Protein AF-A0AAN0K1S1-F1 (afdb_monomer_lite)

pLDDT: mean 71.99, std 19.46, range [29.38, 94.5]

Sequence (109 aa):
MPVLNTCSKLHVAIIIDLFYFILSLIEFHPKLLGLTGTNEEVHTAAKAYQVYYSPASVDDDNDYLVDHTIIMYLINPEGDFVDYYGQNKTADQVHAGISNQMIKYKHRK

Radius of gyration: 15.97 Å; chains: 1; bounding box: 30×33×49 Å

Foldseek 3Di:
DDDPDDDDDFDWWPPLPADDCQVPQVVVDVPDDDDDDDPVVSVVVCVVVVKDWDWDDQDPVRDIDIDIAQKIWGADPVGDTDDMDHPPDDPVRVVVVVVVVVVVVVVVD

Organism: Amphimedon queenslandica (NCBI:txid400682)

Secondary structure (DSSP, 8-state):
-------SS--B------SS-HHHHHHH-TT-------HHHHHHHHHHTT--EEEPPPPTTS---EEE--EEEEE-TTS-EEEEEETT--HHHHHHHHHHHHHHHHTT-

InterPro domains:
  IPR003782 Copper chaperone SCO1/SenC [PF02630] (27-81)
  IPR003782 Copper chaperone SCO1/SenC [PTHR12151] (27-106)
  IPR003782 Copper chaperone SCO1/SenC [cd02968] (27-86)
  IPR036249 Thioredoxin-like superfamily [SSF52833] (27-98)

Structure (mmCIF, N/CA/C/O backbone):
data_AF-A0AAN0K1S1-F1
#
_entry.id   AF-A0AAN0K1S1-F1
#
loop_
_atom_site.group_PDB
_atom_site.id
_atom_site.type_symbol
_atom_site.label_atom_id
_atom_site.label_alt_id
_atom_site.label_comp_id
_atom_site.label_asym_id
_atom_site.label_entity_id
_atom_site.label_seq_id
_atom_site.pdbx_PDB_ins_code
_atom_site.Cartn_x
_atom_site.Cartn_y
_atom_site.Cartn_z
_atom_site.occupancy
_atom_site.B_iso_or_equiv
_atom_site.auth_seq_id
_atom_site.auth_co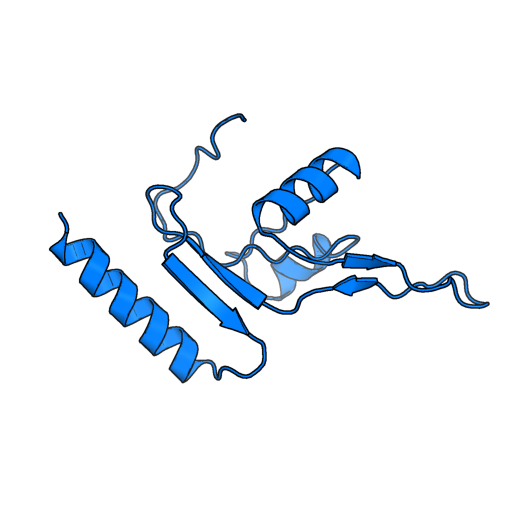mp_id
_atom_site.auth_asym_id
_atom_site.auth_atom_id
_atom_site.pdbx_PDB_model_num
ATOM 1 N N . MET A 1 1 ? 9.331 16.539 3.210 1.00 43.34 1 MET A N 1
ATOM 2 C CA . MET A 1 1 ? 7.960 16.355 3.726 1.00 43.34 1 MET A CA 1
ATOM 3 C C . MET A 1 1 ? 7.174 17.644 3.544 1.00 43.34 1 MET A C 1
ATOM 5 O O . MET A 1 1 ? 7.465 18.610 4.239 1.00 43.34 1 MET A O 1
ATOM 9 N N . PRO A 1 2 ? 6.188 17.659 2.641 1.00 32.00 2 PRO A N 1
ATOM 10 C CA . PRO A 1 2 ? 4.957 18.388 2.857 1.00 32.00 2 PRO A CA 1
ATOM 11 C C . PRO A 1 2 ? 3.792 17.403 2.990 1.00 32.00 2 PRO A C 1
ATOM 13 O O . PRO A 1 2 ? 3.738 16.342 2.376 1.00 32.00 2 PRO A O 1
ATOM 16 N N . VAL A 1 3 ? 2.911 17.787 3.893 1.00 38.06 3 VAL A N 1
ATOM 17 C CA . VAL A 1 3 ? 1.743 17.086 4.400 1.00 38.06 3 VAL A CA 1
ATOM 18 C C . VAL A 1 3 ? 0.778 16.763 3.256 1.00 38.06 3 VAL A C 1
ATOM 20 O O . VAL A 1 3 ? 0.359 17.670 2.536 1.00 38.06 3 VAL A O 1
ATOM 23 N N . LEU A 1 4 ? 0.390 15.489 3.123 1.00 35.06 4 LEU A N 1
ATOM 24 C CA . LEU A 1 4 ? -0.780 15.067 2.346 1.00 35.06 4 LEU A CA 1
ATOM 25 C C . LEU A 1 4 ? -2.032 15.604 3.042 1.00 35.06 4 LEU A C 1
ATOM 27 O O . LEU A 1 4 ? -2.693 14.922 3.818 1.00 35.06 4 LEU A O 1
ATOM 31 N N . ASN A 1 5 ? -2.314 16.880 2.808 1.00 35.09 5 ASN A N 1
ATOM 32 C CA . ASN A 1 5 ? -3.492 17.546 3.313 1.00 35.09 5 ASN A CA 1
ATOM 33 C C . ASN A 1 5 ? -4.528 17.557 2.194 1.00 35.09 5 ASN A C 1
ATOM 35 O O . ASN A 1 5 ? -4.504 18.440 1.340 1.00 35.09 5 ASN A O 1
ATOM 39 N N . THR A 1 6 ? -5.406 16.552 2.160 1.00 35.66 6 THR A N 1
ATOM 40 C CA . THR A 1 6 ? -6.785 16.702 1.670 1.00 35.66 6 THR A CA 1
ATOM 41 C C . THR A 1 6 ? -7.628 15.443 1.904 1.00 35.66 6 THR A C 1
ATOM 43 O O . THR A 1 6 ? -7.256 14.323 1.567 1.00 35.66 6 THR A O 1
ATOM 46 N N . CYS A 1 7 ? -8.846 15.709 2.375 1.00 29.38 7 CYS A N 1
ATOM 47 C CA . CYS A 1 7 ? -10.054 14.889 2.298 1.00 29.38 7 CYS A CA 1
ATOM 48 C C . CYS A 1 7 ? -10.318 13.822 3.379 1.00 29.38 7 CYS A C 1
ATOM 50 O O . CYS A 1 7 ? -9.665 12.800 3.521 1.00 29.38 7 CYS A O 1
ATOM 52 N N . SER A 1 8 ? -11.409 14.076 4.093 1.00 29.41 8 SER A N 1
ATOM 53 C CA . SER A 1 8 ? -12.001 13.403 5.244 1.00 29.41 8 SER A CA 1
ATOM 54 C C . SER A 1 8 ? -12.680 12.059 4.940 1.00 29.41 8 SER A C 1
ATOM 56 O O . SER A 1 8 ? -13.829 11.843 5.331 1.00 29.41 8 SER A O 1
ATOM 58 N N . LYS A 1 9 ? -12.006 11.129 4.252 1.00 30.66 9 LYS A N 1
ATOM 59 C CA . LYS A 1 9 ? -12.504 9.757 4.040 1.00 30.66 9 LYS A CA 1
ATOM 60 C C . LYS A 1 9 ? -11.328 8.785 3.994 1.00 30.66 9 LYS A C 1
ATOM 62 O O . LYS A 1 9 ? -10.466 8.950 3.148 1.00 30.66 9 LYS A O 1
ATOM 67 N N . LEU A 1 10 ? -11.345 7.808 4.907 1.00 29.86 10 LEU A N 1
ATOM 68 C CA . LEU A 1 10 ? -10.464 6.635 5.025 1.00 29.86 10 LEU A CA 1
ATOM 69 C C . LEU A 1 10 ? -9.583 6.405 3.772 1.00 29.86 10 LEU A C 1
ATOM 71 O O . LEU A 1 10 ? -10.061 5.861 2.776 1.00 29.86 10 LEU A O 1
ATOM 75 N N . HIS A 1 11 ? -8.328 6.860 3.804 1.00 34.72 11 HIS A N 1
ATOM 76 C CA . HIS A 1 11 ? -7.381 6.673 2.703 1.00 34.72 11 HIS A CA 1
ATOM 77 C C . HIS A 1 11 ? -6.956 5.203 2.653 1.00 34.72 11 HIS A C 1
ATOM 79 O O . HIS A 1 11 ? -6.201 4.732 3.500 1.00 34.72 11 HIS A O 1
ATOM 85 N N . VAL A 1 12 ? -7.480 4.461 1.679 1.00 33.16 12 VAL A N 1
ATOM 86 C CA . VAL A 1 12 ? -7.115 3.065 1.419 1.00 33.16 12 VAL A CA 1
ATOM 87 C C . VAL A 1 12 ? -6.273 2.996 0.147 1.00 33.16 12 VAL A C 1
ATOM 89 O O . VAL A 1 12 ? -6.655 3.567 -0.871 1.00 33.16 12 VAL A O 1
ATOM 92 N N . ALA A 1 13 ? -5.193 2.216 0.241 1.00 38.44 13 ALA A N 1
ATOM 93 C CA . ALA A 1 13 ? -4.332 1.702 -0.824 1.00 38.44 13 ALA A CA 1
ATOM 94 C C . ALA A 1 13 ? -3.346 2.698 -1.459 1.00 38.44 13 ALA A C 1
ATOM 96 O O . ALA A 1 13 ? -3.627 3.370 -2.445 1.00 38.44 13 ALA A O 1
ATOM 97 N N . ILE A 1 14 ? -2.121 2.683 -0.931 1.00 42.00 14 ILE A N 1
ATOM 98 C CA . ILE A 1 14 ? -0.922 3.018 -1.698 1.00 42.00 14 ILE A CA 1
ATOM 99 C C . ILE A 1 14 ? -0.613 1.786 -2.560 1.00 42.00 14 ILE A C 1
ATOM 101 O O . ILE A 1 14 ? -0.051 0.812 -2.066 1.00 42.00 14 ILE A O 1
ATOM 105 N N . ILE A 1 15 ? -1.051 1.800 -3.819 1.00 45.56 15 ILE A N 1
ATOM 106 C CA . ILE A 1 15 ? -0.528 0.901 -4.854 1.00 45.56 15 ILE A CA 1
ATOM 107 C C . ILE A 1 15 ? 0.651 1.654 -5.469 1.00 45.56 15 ILE A C 1
ATOM 109 O O . ILE A 1 15 ? 0.457 2.597 -6.234 1.00 45.56 15 ILE A O 1
ATOM 113 N N . ILE A 1 16 ? 1.871 1.305 -5.058 1.00 45.94 16 ILE A N 1
ATOM 114 C CA . ILE A 1 16 ? 3.096 1.768 -5.720 1.00 45.94 16 ILE A CA 1
ATOM 115 C C . ILE A 1 16 ? 3.290 0.847 -6.922 1.00 45.94 16 ILE A C 1
ATOM 117 O O . ILE A 1 16 ? 4.035 -0.123 -6.844 1.00 45.94 16 ILE A O 1
ATOM 121 N N . ASP A 1 17 ? 2.563 1.118 -8.003 1.00 44.97 17 ASP A N 1
ATOM 122 C CA . ASP A 1 17 ? 2.927 0.579 -9.309 1.00 44.97 17 ASP A CA 1
ATOM 123 C C . ASP A 1 17 ? 3.819 1.626 -9.976 1.00 44.97 17 ASP A C 1
ATOM 125 O O . ASP A 1 17 ? 3.379 2.727 -10.334 1.00 44.97 17 ASP A O 1
ATOM 129 N N . LEU A 1 18 ? 5.120 1.336 -10.008 1.00 46.41 18 LEU A N 1
ATOM 130 C CA . LEU A 1 18 ? 6.086 2.174 -10.698 1.00 46.41 18 LEU A CA 1
ATOM 131 C C . LEU A 1 18 ? 5.809 2.055 -12.193 1.00 46.41 18 LEU A C 1
ATOM 133 O O . LEU A 1 18 ? 6.063 1.013 -12.780 1.00 46.41 18 LEU A O 1
ATOM 137 N N . PHE A 1 19 ? 5.406 3.175 -12.786 1.00 42.81 19 PHE A N 1
ATOM 138 C CA . PHE A 1 19 ? 5.248 3.407 -14.221 1.00 42.81 19 PHE A CA 1
ATOM 139 C C . PHE A 1 19 ? 3.903 2.974 -14.852 1.00 42.81 19 PHE A C 1
ATOM 141 O O . PHE A 1 19 ? 3.468 1.834 -14.806 1.00 42.81 19 PHE A O 1
ATOM 148 N N . TYR A 1 20 ? 3.266 3.957 -15.503 1.00 40.56 20 TYR A N 1
ATOM 149 C CA . TYR A 1 20 ? 2.144 3.858 -16.455 1.00 40.56 20 TYR A CA 1
ATOM 150 C C . TYR A 1 20 ? 0.707 3.561 -15.983 1.00 40.56 20 TYR A C 1
ATOM 152 O O . TYR A 1 20 ? -0.195 3.569 -16.819 1.00 40.56 20 TYR A O 1
ATOM 160 N N . PHE A 1 21 ? 0.409 3.452 -14.686 1.00 46.94 21 PHE A N 1
ATOM 161 C CA . PHE A 1 21 ? -0.934 3.016 -14.257 1.00 46.94 21 PHE A CA 1
ATOM 162 C C . PHE A 1 21 ? -1.967 4.109 -13.901 1.00 46.94 21 PHE A C 1
ATOM 164 O O . PHE A 1 21 ? -3.033 3.803 -13.371 1.00 46.94 21 PHE A O 1
ATOM 171 N N . ILE A 1 22 ? -1.721 5.398 -14.182 1.00 47.81 22 ILE A N 1
ATOM 172 C CA . ILE A 1 22 ? -2.703 6.451 -13.829 1.00 47.81 22 ILE A CA 1
ATOM 173 C C . ILE A 1 22 ? -3.967 6.375 -14.697 1.00 47.81 22 ILE A C 1
ATOM 175 O O . ILE A 1 22 ? -5.065 6.587 -14.183 1.00 47.81 22 ILE A O 1
ATOM 179 N N . LEU A 1 23 ? -3.840 6.043 -15.988 1.00 45.59 23 LEU A N 1
ATOM 180 C CA . LEU A 1 23 ? -4.990 6.024 -16.901 1.00 45.59 23 LEU A CA 1
ATOM 181 C C . LEU A 1 23 ? -5.981 4.889 -16.582 1.00 45.59 23 LEU A C 1
ATOM 183 O O . LEU A 1 23 ? -7.177 5.048 -16.797 1.00 45.59 23 LEU A O 1
ATOM 187 N N . SER A 1 24 ? -5.499 3.777 -16.019 1.00 54.91 24 SER A N 1
ATOM 188 C CA . SER A 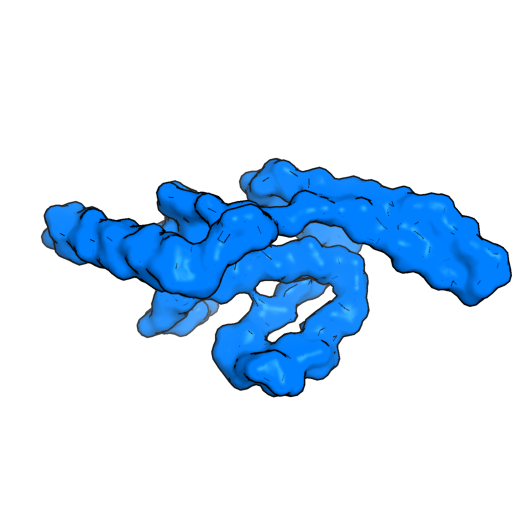1 24 ? -6.309 2.578 -15.776 1.00 54.91 24 SER A CA 1
ATOM 189 C C . SER A 1 24 ? -7.156 2.665 -14.495 1.00 54.91 24 SER A C 1
ATOM 191 O O . SER A 1 24 ? -8.246 2.108 -14.418 1.00 54.91 24 SER A O 1
ATOM 193 N N . LEU A 1 25 ? -6.730 3.434 -13.486 1.00 59.41 25 LEU A N 1
ATOM 194 C CA . LEU A 1 25 ? -7.387 3.463 -12.167 1.00 59.41 25 LEU A CA 1
ATOM 195 C C . LEU A 1 25 ? -8.822 4.019 -12.181 1.00 59.41 25 LEU A C 1
ATOM 197 O O . LEU A 1 25 ? -9.655 3.575 -11.386 1.00 59.41 25 LEU A O 1
ATOM 201 N N . ILE A 1 26 ? -9.129 4.948 -13.094 1.00 64.94 26 ILE A N 1
ATOM 202 C CA . ILE A 1 26 ? -10.488 5.494 -13.264 1.00 64.94 26 ILE A CA 1
ATOM 203 C C . ILE A 1 26 ? -11.441 4.421 -13.811 1.00 64.94 26 ILE A C 1
ATOM 205 O O . ILE A 1 26 ? -12.616 4.414 -13.442 1.00 64.94 26 ILE A O 1
ATOM 209 N N . GLU A 1 27 ? -10.939 3.499 -14.638 1.00 74.25 27 GLU A N 1
ATOM 210 C CA . GLU A 1 27 ? -11.724 2.386 -15.187 1.00 74.25 27 GLU A CA 1
ATOM 211 C C . GLU A 1 27 ? -12.093 1.360 -14.107 1.00 74.25 27 GLU A C 1
ATOM 213 O O . GLU A 1 27 ? -13.159 0.752 -14.176 1.00 74.25 27 GLU A O 1
ATOM 218 N N . PHE A 1 28 ? -11.260 1.209 -13.071 1.00 79.00 28 PHE A N 1
ATOM 219 C CA . PHE A 1 28 ? -11.551 0.325 -11.941 1.00 79.00 28 PHE A CA 1
ATOM 220 C C . PHE A 1 28 ? -12.584 0.922 -10.982 1.00 79.00 28 PHE A C 1
ATOM 222 O O . PHE A 1 28 ? -13.619 0.308 -10.717 1.00 79.00 28 PHE A O 1
ATOM 229 N N . HIS A 1 29 ? -12.303 2.097 -10.404 1.00 77.31 29 HIS A N 1
ATOM 230 C CA . HIS A 1 29 ? -13.232 2.746 -9.479 1.00 77.31 29 HIS A CA 1
ATOM 231 C C . HIS A 1 29 ? -12.900 4.237 -9.282 1.00 77.31 29 HIS A C 1
ATOM 233 O O . HIS A 1 29 ? -11.767 4.571 -8.937 1.00 77.31 29 HIS A O 1
ATOM 239 N N . PRO A 1 30 ? -13.888 5.155 -9.314 1.00 82.50 30 PRO A N 1
ATOM 240 C CA . PRO A 1 30 ? -13.655 6.609 -9.264 1.00 82.50 30 PRO A CA 1
ATOM 241 C C . PRO A 1 30 ? -13.080 7.143 -7.939 1.00 82.50 30 PRO A C 1
ATOM 243 O O . PRO A 1 30 ? -12.796 8.330 -7.820 1.00 82.50 30 PRO A O 1
ATOM 246 N N . LYS A 1 31 ? -12.956 6.295 -6.912 1.00 81.69 31 LYS A N 1
ATOM 247 C CA . LYS A 1 31 ? -12.327 6.651 -5.624 1.00 81.69 31 LYS A CA 1
ATOM 248 C C . LYS A 1 31 ? -10.854 6.245 -5.539 1.00 81.69 31 LYS A C 1
ATOM 250 O O . LYS A 1 31 ? -10.229 6.549 -4.528 1.00 81.69 31 LYS A O 1
ATOM 255 N N . LEU A 1 32 ? -10.330 5.528 -6.532 1.00 79.44 32 LEU A N 1
ATOM 256 C CA . LEU A 1 32 ? -8.918 5.173 -6.571 1.00 79.44 32 LEU A CA 1
ATOM 257 C C . LEU A 1 32 ? -8.101 6.382 -7.014 1.00 79.44 32 LEU A C 1
ATOM 259 O O . LEU A 1 32 ? -8.466 7.086 -7.954 1.00 79.44 32 LEU A O 1
ATOM 263 N N . LEU A 1 33 ? -6.997 6.615 -6.312 1.00 80.50 33 LEU A N 1
ATOM 264 C CA . LEU A 1 33 ? -6.060 7.690 -6.599 1.00 80.50 33 LEU A CA 1
ATOM 265 C C . LEU A 1 33 ? -4.707 7.065 -6.925 1.00 80.50 33 LEU A C 1
ATOM 267 O O . LEU A 1 33 ? -4.104 6.414 -6.076 1.00 80.50 33 LEU A O 1
ATOM 271 N N . GLY A 1 34 ? -4.249 7.264 -8.158 1.00 77.38 34 GLY A N 1
ATOM 272 C CA . GLY A 1 34 ? -2.898 6.904 -8.576 1.00 77.38 34 GLY A CA 1
ATOM 273 C C . GLY A 1 34 ? -1.927 8.027 -8.252 1.00 77.38 34 GLY A C 1
ATOM 274 O O . GLY A 1 34 ? -2.217 9.191 -8.529 1.00 77.38 34 GLY A O 1
ATOM 275 N N . LEU A 1 35 ? -0.776 7.682 -7.682 1.00 79.50 35 LEU A N 1
ATOM 276 C CA . LEU A 1 35 ? 0.310 8.620 -7.418 1.00 79.50 35 LEU A CA 1
ATOM 277 C C . LEU A 1 35 ? 1.506 8.257 -8.300 1.00 79.50 35 LEU A C 1
ATOM 279 O O . LEU A 1 35 ? 1.843 7.087 -8.442 1.00 79.50 35 LEU A O 1
ATOM 283 N N . THR A 1 36 ? 2.145 9.266 -8.884 1.00 77.12 36 THR A N 1
ATOM 284 C CA . THR A 1 36 ? 3.390 9.127 -9.649 1.00 77.12 36 THR A CA 1
ATOM 285 C C . THR A 1 36 ? 4.307 10.309 -9.350 1.00 77.12 36 THR A C 1
ATOM 287 O O . THR A 1 36 ? 3.873 11.292 -8.745 1.00 77.12 36 THR A O 1
ATOM 290 N N . GLY A 1 37 ? 5.559 10.226 -9.783 1.00 76.94 37 GLY A N 1
ATOM 291 C CA . GLY A 1 37 ? 6.544 11.287 -9.622 1.00 76.94 37 GLY A CA 1
ATOM 292 C C . GLY A 1 37 ? 7.841 10.980 -10.358 1.00 76.94 37 GLY A C 1
ATOM 293 O O . GLY A 1 37 ? 7.920 10.068 -11.182 1.00 76.94 37 GLY A O 1
ATOM 294 N N . THR A 1 38 ? 8.873 11.753 -10.046 1.00 82.62 38 THR A N 1
ATOM 295 C CA . THR A 1 38 ? 10.245 11.501 -10.500 1.00 82.62 38 THR A CA 1
ATOM 296 C C . THR A 1 38 ? 10.811 10.220 -9.875 1.00 82.62 38 THR A C 1
ATOM 298 O O . THR A 1 38 ? 10.361 9.778 -8.817 1.00 82.62 38 THR A O 1
ATOM 301 N N . ASN A 1 39 ? 11.847 9.635 -10.489 1.00 77.62 39 ASN A N 1
ATOM 302 C CA . ASN A 1 39 ? 12.521 8.448 -9.943 1.00 77.62 39 ASN A CA 1
ATOM 303 C C . ASN A 1 39 ? 12.985 8.643 -8.487 1.00 77.62 39 ASN A C 1
ATOM 305 O O . ASN A 1 39 ? 12.906 7.712 -7.691 1.00 77.62 39 ASN A O 1
ATOM 309 N N . GLU A 1 40 ? 13.428 9.847 -8.119 1.00 82.06 40 GLU A N 1
ATOM 310 C CA . GLU A 1 40 ? 13.866 10.159 -6.755 1.00 82.06 40 GLU A CA 1
ATOM 311 C C . GLU A 1 40 ? 12.701 10.204 -5.755 1.00 82.06 40 GLU A C 1
ATOM 313 O O . GLU A 1 40 ? 12.807 9.660 -4.652 1.00 82.06 40 GLU A O 1
ATOM 318 N N . GLU A 1 41 ? 11.573 10.811 -6.134 1.00 79.44 41 GLU A N 1
ATOM 319 C CA . GLU A 1 41 ? 10.361 10.854 -5.304 1.00 79.44 41 GLU A CA 1
ATOM 320 C C . GLU A 1 41 ? 9.802 9.449 -5.079 1.00 79.44 41 GLU A C 1
ATOM 322 O O . GLU A 1 41 ? 9.478 9.068 -3.952 1.00 79.44 41 GLU A O 1
ATOM 327 N N . VAL A 1 42 ? 9.765 8.654 -6.145 1.00 78.88 42 VAL A N 1
ATOM 328 C CA . VAL A 1 42 ? 9.311 7.267 -6.118 1.00 78.88 42 VAL A CA 1
ATOM 329 C C . VAL A 1 42 ? 10.246 6.397 -5.277 1.00 78.88 42 VAL A C 1
ATOM 331 O O . VAL A 1 42 ? 9.774 5.651 -4.420 1.00 78.88 42 VAL A O 1
ATOM 334 N N . HIS A 1 43 ? 11.566 6.531 -5.438 1.00 78.06 43 HIS A N 1
ATOM 335 C CA . HIS A 1 43 ? 12.546 5.817 -4.617 1.00 78.06 43 HIS A CA 1
ATOM 336 C C . HIS A 1 43 ? 12.419 6.184 -3.131 1.00 78.06 43 HIS A C 1
ATOM 338 O O . HIS A 1 43 ? 12.476 5.318 -2.255 1.00 78.06 43 HIS A O 1
ATOM 344 N N . THR A 1 44 ? 12.192 7.466 -2.835 1.00 82.38 44 THR A N 1
ATOM 345 C CA . THR A 1 44 ? 11.972 7.956 -1.469 1.00 82.38 44 THR A CA 1
ATOM 346 C C . THR A 1 44 ? 10.712 7.342 -0.856 1.00 82.38 44 THR A C 1
ATOM 348 O O . THR A 1 44 ? 10.749 6.882 0.288 1.00 82.38 44 THR A O 1
ATOM 351 N N . ALA A 1 45 ? 9.613 7.288 -1.614 1.00 82.06 45 ALA A N 1
ATOM 352 C CA . ALA A 1 45 ? 8.368 6.663 -1.180 1.00 82.06 45 ALA A CA 1
ATOM 353 C C . ALA A 1 45 ? 8.528 5.146 -0.978 1.00 82.06 45 ALA A C 1
ATOM 355 O O . ALA A 1 45 ? 8.164 4.631 0.079 1.00 82.06 45 ALA A O 1
ATOM 356 N N . ALA A 1 46 ? 9.141 4.442 -1.933 1.00 79.38 46 ALA A N 1
ATOM 357 C CA . ALA A 1 46 ? 9.400 3.007 -1.837 1.00 79.38 46 ALA A CA 1
ATOM 358 C C . ALA A 1 46 ? 10.231 2.671 -0.590 1.00 79.38 46 ALA A C 1
ATOM 360 O O . ALA A 1 46 ? 9.882 1.770 0.172 1.00 79.38 46 ALA A O 1
ATOM 361 N N . LYS A 1 47 ? 11.270 3.464 -0.303 1.00 82.81 47 LYS A N 1
ATOM 362 C CA . LYS A 1 47 ? 12.089 3.306 0.902 1.00 82.81 47 LYS A CA 1
ATOM 363 C C . LYS A 1 47 ? 11.303 3.556 2.192 1.00 82.81 47 LYS A C 1
ATOM 365 O O . LYS A 1 47 ? 11.492 2.820 3.157 1.00 82.81 47 LYS A O 1
ATOM 370 N N . ALA A 1 48 ? 10.426 4.563 2.220 1.00 83.81 48 ALA A N 1
ATOM 371 C CA . ALA A 1 48 ? 9.609 4.880 3.394 1.00 83.81 48 ALA A CA 1
ATOM 372 C C . ALA A 1 48 ? 8.640 3.743 3.763 1.00 83.81 48 ALA A C 1
ATOM 374 O O . ALA A 1 48 ? 8.439 3.472 4.944 1.00 83.81 48 ALA A O 1
ATOM 375 N N . TYR A 1 49 ? 8.098 3.049 2.759 1.00 80.56 49 TY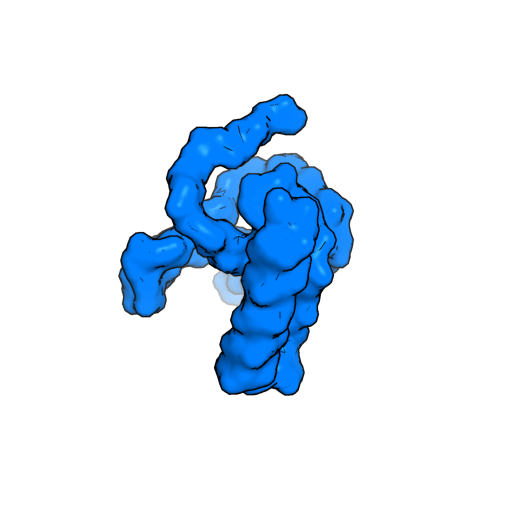R A N 1
ATOM 376 C CA . TYR A 1 49 ? 7.192 1.910 2.943 1.00 80.56 49 TYR A CA 1
ATOM 377 C C . TYR A 1 49 ? 7.891 0.543 2.895 1.00 80.56 49 TYR A C 1
ATOM 379 O O . TYR A 1 49 ? 7.226 -0.486 2.986 1.00 80.56 49 TYR A O 1
ATOM 387 N N . GLN A 1 50 ? 9.226 0.523 2.788 1.00 81.25 50 GLN A N 1
ATOM 388 C CA . GLN A 1 50 ? 10.035 -0.695 2.650 1.00 81.25 50 GLN A CA 1
ATOM 389 C C . GLN A 1 50 ? 9.591 -1.590 1.478 1.00 81.25 50 GLN A C 1
ATOM 391 O O . GLN A 1 50 ? 9.673 -2.814 1.546 1.00 81.25 50 GLN A O 1
ATOM 396 N N . VAL A 1 51 ? 9.122 -0.969 0.395 1.00 77.75 51 VAL A N 1
ATOM 397 C CA . VAL A 1 51 ? 8.717 -1.655 -0.831 1.00 77.75 51 VAL A CA 1
ATOM 398 C C . VAL A 1 51 ? 9.957 -1.953 -1.663 1.00 77.75 51 VAL A C 1
ATOM 400 O O . VAL A 1 51 ? 10.735 -1.056 -1.992 1.00 77.75 51 VAL A O 1
ATOM 403 N N . TYR A 1 52 ? 10.128 -3.224 -2.016 1.00 73.88 52 TYR A N 1
ATOM 404 C CA . TYR A 1 52 ? 11.122 -3.646 -2.993 1.00 73.88 52 TYR A CA 1
ATOM 405 C C . TYR A 1 52 ? 10.566 -3.472 -4.406 1.00 73.88 52 TYR A C 1
ATOM 407 O O . TYR A 1 52 ? 9.425 -3.869 -4.664 1.00 73.88 52 TYR A O 1
ATOM 415 N N . TYR A 1 53 ? 11.388 -2.918 -5.296 1.00 74.00 53 TYR A N 1
ATOM 416 C CA . TYR A 1 53 ? 11.159 -2.916 -6.734 1.00 74.00 53 TYR A CA 1
ATOM 417 C C . TYR A 1 53 ? 12.484 -3.136 -7.477 1.00 74.00 53 TYR A C 1
ATOM 419 O O . TYR A 1 53 ? 13.517 -2.596 -7.071 1.00 74.00 53 TYR A O 1
ATOM 427 N N . SER A 1 54 ? 12.461 -3.914 -8.555 1.00 73.44 54 SER A N 1
ATOM 428 C CA . SER A 1 54 ? 13.603 -4.110 -9.447 1.00 73.44 54 SER A CA 1
ATOM 429 C C . SER A 1 54 ? 13.129 -4.158 -10.895 1.00 73.44 54 SER A C 1
ATOM 431 O O . SER A 1 54 ? 12.300 -5.008 -11.223 1.00 73.44 54 SER A O 1
ATOM 433 N N . PRO A 1 55 ? 13.635 -3.281 -11.780 1.00 68.00 55 PRO A N 1
ATOM 434 C CA . PRO A 1 55 ? 13.395 -3.444 -13.204 1.00 68.00 55 PRO A CA 1
ATOM 435 C C . PRO A 1 55 ? 14.056 -4.746 -13.670 1.00 68.00 55 PRO A C 1
ATOM 437 O O . PRO A 1 55 ? 15.219 -5.012 -13.347 1.00 68.00 55 PRO A O 1
ATOM 440 N N . ALA A 1 56 ? 13.306 -5.569 -14.395 1.00 63.38 56 ALA A N 1
ATOM 441 C CA . ALA A 1 56 ? 13.840 -6.721 -15.099 1.00 63.38 56 ALA A CA 1
ATOM 442 C C . ALA A 1 56 ? 14.691 -6.259 -16.292 1.00 63.38 56 ALA A C 1
ATOM 444 O O . ALA A 1 56 ? 14.639 -5.103 -16.720 1.00 63.38 56 ALA A O 1
ATOM 445 N N . SER A 1 57 ? 15.499 -7.174 -16.827 1.00 62.69 57 SER A N 1
ATOM 446 C CA . SER A 1 57 ? 16.189 -6.955 -18.098 1.00 62.69 57 SER A CA 1
ATOM 447 C C . SER A 1 57 ? 15.175 -6.656 -19.200 1.00 62.69 57 SER A C 1
ATOM 449 O O . SER A 1 57 ? 14.165 -7.351 -19.298 1.00 62.69 57 SER A O 1
ATOM 451 N N . VAL A 1 58 ? 15.476 -5.644 -20.011 1.00 65.25 58 VAL A N 1
ATOM 452 C CA . VAL A 1 58 ? 14.689 -5.275 -21.191 1.00 65.25 58 VAL A CA 1
ATOM 453 C C . VAL A 1 58 ? 14.678 -6.457 -22.157 1.00 65.25 58 VAL A C 1
ATOM 455 O O . VAL A 1 58 ? 15.737 -7.038 -22.414 1.00 65.25 58 VAL A O 1
ATOM 458 N N . ASP A 1 59 ? 13.498 -6.838 -22.630 1.00 64.19 59 ASP A N 1
ATOM 459 C CA . ASP A 1 59 ? 13.362 -7.858 -23.662 1.00 64.19 59 ASP A CA 1
ATOM 460 C C . ASP A 1 59 ? 13.699 -7.303 -25.059 1.00 64.19 59 ASP A C 1
ATOM 462 O O . ASP A 1 59 ? 13.963 -6.110 -25.242 1.00 64.19 59 ASP A O 1
ATOM 466 N N . ASP A 1 60 ? 13.735 -8.189 -26.057 1.00 66.75 60 ASP A N 1
ATOM 467 C CA . ASP A 1 60 ? 14.063 -7.828 -27.442 1.00 66.75 60 ASP A CA 1
ATOM 468 C C . ASP A 1 60 ? 13.039 -6.849 -28.064 1.00 66.75 60 ASP A C 1
ATOM 470 O O . ASP A 1 60 ? 13.355 -6.179 -29.052 1.00 66.75 60 ASP A O 1
ATOM 474 N N . ASP A 1 61 ? 11.850 -6.712 -27.464 1.00 72.19 61 ASP A N 1
ATOM 475 C CA . ASP A 1 61 ? 10.760 -5.843 -27.917 1.00 72.19 61 ASP A CA 1
ATOM 476 C C . ASP A 1 61 ? 10.772 -4.454 -27.233 1.00 72.19 61 ASP A C 1
ATOM 478 O O . ASP A 1 61 ? 9.936 -3.601 -27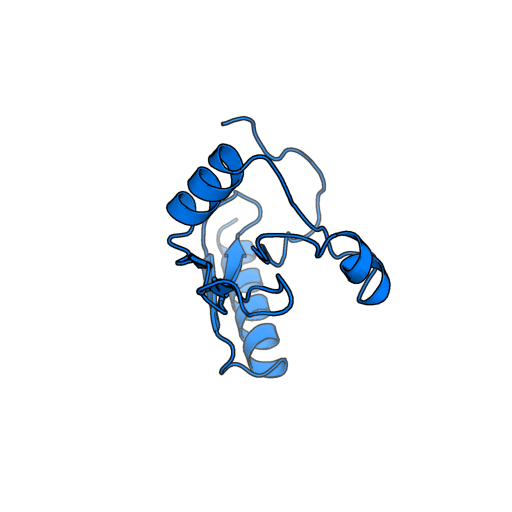.538 1.00 72.19 61 ASP A O 1
ATOM 482 N N . ASN A 1 62 ? 11.785 -4.160 -26.405 1.00 66.12 62 ASN A N 1
ATOM 483 C CA . ASN A 1 62 ? 11.888 -2.976 -25.534 1.00 66.12 62 ASN A CA 1
ATOM 484 C C . ASN A 1 62 ? 10.828 -2.896 -24.424 1.00 66.12 62 ASN A C 1
ATOM 486 O O . ASN A 1 62 ? 10.674 -1.836 -23.805 1.00 66.12 62 ASN A O 1
ATOM 490 N N . ASP A 1 63 ? 10.145 -3.997 -24.132 1.00 65.12 63 ASP A N 1
ATOM 491 C CA . ASP A 1 63 ? 9.295 -4.118 -22.962 1.00 65.12 63 ASP A CA 1
ATOM 492 C C . ASP A 1 63 ? 10.140 -4.543 -21.749 1.00 65.12 63 ASP A C 1
ATOM 494 O O . ASP A 1 63 ? 11.203 -5.169 -21.837 1.00 65.12 63 ASP A O 1
ATOM 498 N N . TYR A 1 64 ? 9.705 -4.120 -20.564 1.00 65.50 64 TYR A N 1
ATOM 499 C CA . TYR A 1 64 ? 10.325 -4.536 -19.313 1.00 65.50 64 TYR A CA 1
ATOM 500 C C . TYR A 1 64 ? 9.263 -4.745 -18.243 1.00 65.50 64 TYR A C 1
ATOM 502 O O . TYR A 1 64 ? 8.326 -3.962 -18.086 1.00 65.50 64 TYR A O 1
ATOM 510 N N . LEU A 1 65 ? 9.439 -5.813 -17.473 1.00 69.06 65 LEU A N 1
ATOM 511 C CA . LEU A 1 65 ? 8.663 -6.056 -16.266 1.00 69.06 65 LEU A CA 1
ATOM 512 C C . LEU A 1 65 ? 9.386 -5.444 -15.071 1.00 69.06 65 LEU A C 1
ATOM 514 O O . LEU A 1 65 ? 10.612 -5.362 -15.043 1.00 69.06 65 LEU A O 1
ATOM 518 N N . VAL A 1 66 ? 8.632 -5.012 -14.069 1.00 69.62 66 VAL A N 1
ATOM 519 C CA . VAL A 1 66 ? 9.196 -4.563 -12.796 1.00 69.62 66 VAL A CA 1
ATOM 520 C C . VAL A 1 66 ? 8.716 -5.515 -11.720 1.00 69.62 66 VAL A C 1
ATOM 522 O O . VAL A 1 66 ? 7.533 -5.533 -11.371 1.00 69.62 66 VAL A O 1
ATOM 525 N N . ASP A 1 67 ? 9.651 -6.287 -11.175 1.00 73.00 67 ASP A N 1
ATOM 526 C CA . ASP A 1 67 ? 9.387 -7.069 -9.978 1.00 73.00 67 ASP A CA 1
ATOM 527 C C . ASP A 1 67 ? 9.129 -6.097 -8.834 1.00 73.00 67 ASP A C 1
ATOM 529 O O . ASP A 1 67 ? 9.958 -5.234 -8.548 1.00 73.00 67 ASP A O 1
ATOM 533 N N . HIS A 1 68 ? 7.980 -6.222 -8.177 1.00 72.00 68 HIS A N 1
ATOM 534 C CA . HIS A 1 68 ? 7.601 -5.365 -7.063 1.00 72.00 68 HIS A CA 1
ATOM 535 C C . HIS A 1 68 ? 6.894 -6.154 -5.963 1.00 72.00 68 HIS A C 1
ATOM 537 O O . HIS A 1 68 ? 6.393 -7.264 -6.151 1.00 72.00 68 HIS A O 1
ATOM 543 N N . THR A 1 69 ? 6.874 -5.575 -4.766 1.00 72.06 69 THR A N 1
ATOM 544 C CA . THR A 1 69 ? 6.211 -6.188 -3.612 1.00 72.06 69 THR A CA 1
ATOM 545 C C . THR A 1 69 ? 4.692 -6.046 -3.726 1.00 72.06 69 THR A C 1
ATOM 547 O O . THR A 1 69 ? 4.172 -4.934 -3.708 1.00 72.06 69 THR A O 1
ATOM 550 N N . ILE A 1 70 ? 3.965 -7.167 -3.770 1.00 80.50 70 ILE A N 1
ATOM 551 C CA . ILE A 1 70 ? 2.495 -7.186 -3.884 1.00 80.50 70 ILE A CA 1
ATOM 552 C C . ILE A 1 70 ? 1.856 -7.161 -2.485 1.00 80.50 70 ILE A C 1
ATOM 554 O O . ILE A 1 70 ? 1.399 -8.182 -1.954 1.00 80.50 70 ILE A O 1
ATOM 558 N N . ILE A 1 71 ? 1.871 -5.984 -1.854 1.00 83.94 71 ILE A N 1
ATOM 559 C CA . ILE A 1 71 ? 1.293 -5.736 -0.524 1.00 83.94 71 ILE A CA 1
ATOM 560 C C . ILE A 1 71 ? 0.489 -4.433 -0.534 1.00 83.94 71 ILE A C 1
ATOM 562 O O . ILE A 1 71 ? 0.940 -3.405 -1.028 1.00 83.94 71 ILE A O 1
ATOM 566 N N . MET A 1 72 ? -0.692 -4.464 0.080 1.00 86.62 72 MET A N 1
ATOM 567 C CA . MET A 1 72 ? -1.508 -3.290 0.376 1.00 86.62 72 MET A CA 1
ATOM 568 C C . MET A 1 72 ? -1.285 -2.835 1.819 1.00 86.62 72 MET A C 1
ATOM 570 O O . MET A 1 72 ? -1.426 -3.630 2.745 1.00 86.62 72 MET A O 1
ATOM 574 N N . TYR A 1 73 ? -1.013 -1.549 2.028 1.00 87.25 73 TYR A N 1
ATOM 575 C CA . TYR A 1 73 ? -0.839 -0.958 3.360 1.00 87.25 73 TYR A CA 1
ATOM 576 C C . TYR A 1 73 ? -2.119 -0.253 3.828 1.00 87.25 73 TYR A C 1
ATOM 578 O O . TYR A 1 73 ? -2.784 0.435 3.047 1.00 87.25 73 TYR A O 1
ATOM 586 N N . LEU A 1 74 ? -2.448 -0.399 5.113 1.00 88.94 74 LEU A N 1
ATOM 587 C CA . LEU A 1 74 ? -3.532 0.311 5.787 1.00 88.94 74 LEU A CA 1
ATOM 588 C C . LEU A 1 74 ? -2.955 1.381 6.715 1.00 88.94 74 LEU A C 1
ATOM 590 O O . LEU A 1 74 ? -2.259 1.071 7.686 1.00 88.94 74 LEU A O 1
ATOM 594 N N . ILE A 1 75 ? -3.299 2.633 6.427 1.00 89.44 75 ILE A N 1
ATOM 595 C CA . ILE A 1 75 ? -2.873 3.815 7.178 1.00 89.44 75 ILE A CA 1
ATOM 596 C C . ILE A 1 75 ? -4.090 4.407 7.897 1.00 89.44 75 ILE A C 1
ATOM 598 O O . ILE A 1 75 ? -5.194 4.433 7.347 1.00 89.44 75 ILE A O 1
ATOM 602 N N . ASN A 1 76 ? -3.921 4.843 9.147 1.00 88.50 76 ASN A N 1
ATOM 603 C CA . ASN A 1 76 ? -4.995 5.500 9.893 1.00 88.50 76 ASN A CA 1
ATOM 604 C C . ASN A 1 76 ? -5.194 6.961 9.416 1.00 88.50 76 ASN A C 1
ATOM 606 O O . ASN A 1 76 ? -4.362 7.509 8.693 1.00 88.50 76 ASN A O 1
ATOM 610 N N . PRO A 1 77 ? -6.270 7.641 9.853 1.00 88.19 77 PRO A N 1
ATOM 611 C CA . PRO A 1 77 ? -6.485 9.055 9.530 1.00 88.19 77 PRO A CA 1
ATOM 612 C C . PRO A 1 77 ? -5.432 10.031 10.087 1.00 88.19 77 PRO A C 1
ATOM 614 O O . PRO A 1 77 ? -5.440 11.197 9.706 1.00 88.19 77 PRO A O 1
ATOM 617 N N . GLU A 1 78 ? -4.574 9.588 11.007 1.00 86.62 78 GLU A N 1
ATOM 618 C CA . GLU A 1 78 ? -3.477 10.370 11.597 1.00 86.62 78 GLU A CA 1
ATOM 619 C C . GLU A 1 78 ? -2.159 10.202 10.817 1.00 86.62 78 GLU A C 1
ATOM 621 O O . GLU A 1 78 ? -1.211 10.947 11.051 1.00 86.62 78 GLU A O 1
ATOM 626 N N . GLY A 1 79 ? -2.124 9.299 9.829 1.00 84.44 79 GLY A N 1
ATOM 627 C CA . GLY A 1 79 ? -0.953 9.010 9.004 1.00 84.44 79 GLY A CA 1
ATOM 628 C C . GLY A 1 79 ? -0.086 7.856 9.512 1.00 84.44 79 GLY A C 1
ATOM 629 O O . GLY A 1 79 ? 0.942 7.570 8.902 1.00 84.44 79 GLY A O 1
ATOM 630 N N . ASP A 1 80 ? -0.488 7.166 10.580 1.00 86.44 80 ASP A N 1
ATOM 631 C CA . ASP A 1 80 ? 0.265 6.034 11.114 1.00 86.44 80 ASP A CA 1
ATOM 632 C C . ASP A 1 80 ? -0.072 4.734 10.394 1.00 86.44 80 ASP A C 1
ATOM 634 O O . ASP A 1 80 ? -1.226 4.436 10.063 1.00 86.44 80 ASP A O 1
ATOM 638 N N . PHE A 1 81 ? 0.951 3.903 10.242 1.00 88.25 81 PHE A N 1
ATOM 639 C CA . PHE A 1 81 ? 0.798 2.532 9.795 1.00 88.25 81 PHE A CA 1
ATOM 640 C C . PHE A 1 81 ? 0.012 1.694 10.814 1.00 88.25 81 PHE A C 1
ATOM 642 O O . PHE A 1 81 ? 0.334 1.670 12.003 1.00 88.25 81 PHE A O 1
ATOM 649 N N . VAL A 1 82 ? -1.007 0.977 10.332 1.00 91.06 82 VAL A N 1
ATOM 650 C CA . VAL A 1 82 ? -1.878 0.138 11.167 1.00 91.06 82 VAL A CA 1
ATOM 651 C C . VAL A 1 82 ? -1.741 -1.339 10.839 1.00 91.06 82 VAL A C 1
ATOM 653 O O . VAL A 1 82 ? -1.707 -2.164 11.752 1.00 91.06 82 VAL A O 1
ATOM 656 N N . ASP A 1 83 ? -1.752 -1.678 9.550 1.00 90.38 83 ASP A N 1
ATOM 657 C CA . ASP A 1 83 ? -1.814 -3.063 9.087 1.00 90.38 83 ASP A CA 1
ATOM 658 C C . ASP A 1 83 ? -1.373 -3.188 7.621 1.00 90.38 83 ASP A C 1
ATOM 660 O O . ASP A 1 83 ? -1.240 -2.185 6.914 1.00 90.38 83 ASP A O 1
ATOM 664 N N . TYR A 1 84 ? -1.187 -4.420 7.147 1.00 89.62 84 TYR A N 1
ATOM 665 C CA . TYR A 1 84 ? -0.889 -4.716 5.745 1.00 89.62 84 TYR A CA 1
ATOM 666 C C . TYR A 1 84 ? -1.551 -6.016 5.270 1.00 89.62 84 TYR A C 1
ATOM 668 O O . TYR A 1 84 ? -1.770 -6.953 6.039 1.00 89.62 84 TYR A O 1
ATOM 676 N N . TYR A 1 85 ? -1.850 -6.091 3.975 1.00 87.75 85 TYR A N 1
ATOM 677 C CA . TYR A 1 85 ? -2.528 -7.218 3.342 1.00 87.75 85 TYR A CA 1
ATOM 678 C C . TYR A 1 85 ? -1.775 -7.642 2.082 1.00 87.75 85 TYR A C 1
ATOM 680 O O . TYR A 1 85 ? -1.668 -6.878 1.128 1.00 87.75 85 TYR A O 1
ATOM 688 N N . GLY A 1 86 ? -1.235 -8.860 2.083 1.00 85.62 86 GLY A N 1
ATOM 689 C CA . GLY A 1 86 ? -0.611 -9.449 0.897 1.00 85.62 86 GLY A CA 1
ATOM 690 C C . GLY A 1 86 ? -1.632 -10.071 -0.056 1.00 85.62 86 GLY A C 1
ATOM 691 O O . GLY A 1 86 ? -2.800 -10.261 0.292 1.00 85.62 86 GLY A O 1
ATOM 692 N N . GLN A 1 87 ? -1.160 -10.476 -1.236 1.00 84.00 87 GLN A N 1
ATOM 693 C CA . GLN A 1 87 ? -1.965 -11.136 -2.277 1.00 84.00 87 GLN A CA 1
ATOM 694 C C . GLN A 1 87 ? -2.691 -12.413 -1.804 1.00 84.00 87 GLN A C 1
ATOM 696 O O . GLN A 1 87 ? -3.693 -12.821 -2.382 1.00 84.00 87 GLN A O 1
ATOM 701 N N . ASN A 1 88 ? -2.212 -13.054 -0.737 1.00 89.25 88 ASN A N 1
ATOM 702 C CA . ASN A 1 88 ? -2.812 -14.268 -0.181 1.00 89.25 88 ASN A CA 1
ATOM 703 C C . ASN A 1 88 ? -4.110 -14.031 0.618 1.00 89.25 88 ASN A C 1
ATOM 705 O O . ASN A 1 88 ? -4.681 -14.995 1.132 1.00 89.25 88 ASN A O 1
ATOM 709 N N . LYS A 1 89 ? -4.559 -12.780 0.776 1.00 88.38 89 LYS A N 1
ATOM 710 C CA . LYS A 1 89 ? -5.782 -12.438 1.511 1.00 88.38 89 LYS A CA 1
ATOM 711 C C . LYS A 1 89 ? -6.985 -12.336 0.581 1.00 88.38 89 LYS A C 1
ATOM 713 O O . LYS A 1 89 ? -6.919 -11.710 -0.470 1.00 88.38 89 LYS A O 1
ATOM 718 N N . THR A 1 90 ? -8.114 -12.904 1.001 1.00 92.69 90 THR A N 1
ATOM 719 C CA . THR A 1 90 ? -9.389 -12.722 0.289 1.00 92.69 90 THR A CA 1
ATOM 720 C C . THR A 1 90 ? -10.030 -11.380 0.635 1.00 92.69 90 THR A C 1
ATOM 722 O O . THR A 1 90 ? -9.739 -10.788 1.677 1.00 92.69 90 THR A O 1
ATOM 725 N N . ALA A 1 91 ? -10.957 -10.916 -0.208 1.00 89.75 91 ALA A N 1
ATOM 726 C CA . ALA A 1 91 ? -11.691 -9.672 0.025 1.00 89.75 91 ALA A CA 1
ATOM 727 C C . ALA A 1 91 ? -12.388 -9.645 1.401 1.00 89.75 91 ALA A C 1
ATOM 729 O O . ALA A 1 91 ? -12.303 -8.643 2.108 1.00 89.75 91 ALA A O 1
ATOM 730 N N . ASP A 1 92 ? -12.987 -10.762 1.824 1.00 93.75 92 ASP A N 1
ATOM 731 C CA . ASP A 1 92 ? -13.647 -10.880 3.131 1.00 93.75 92 ASP A CA 1
ATOM 732 C C . ASP A 1 92 ? -12.662 -10.758 4.300 1.00 93.75 92 ASP A C 1
ATOM 73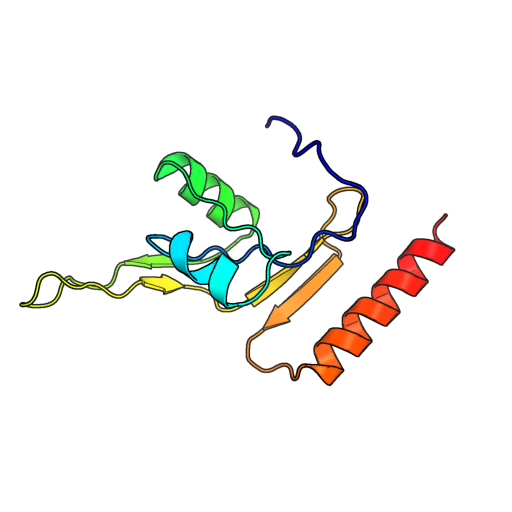4 O O . ASP A 1 92 ? -12.958 -10.124 5.314 1.00 93.75 92 ASP A O 1
ATOM 738 N N . GLN A 1 93 ? -11.461 -11.328 4.157 1.00 92.00 93 GLN A N 1
ATOM 739 C CA . GLN A 1 93 ? -10.415 -11.230 5.175 1.00 92.00 93 GLN A CA 1
ATOM 740 C C . GLN A 1 93 ? -9.899 -9.797 5.308 1.00 92.00 93 GLN A C 1
ATOM 742 O O . GLN A 1 93 ? -9.707 -9.317 6.426 1.00 92.00 93 GLN A O 1
ATOM 747 N N . VAL A 1 94 ? -9.699 -9.109 4.180 1.00 91.62 94 VAL A N 1
ATOM 748 C CA . VAL A 1 94 ? -9.296 -7.697 4.164 1.00 91.62 94 VAL A CA 1
ATOM 749 C C . VAL A 1 94 ? -10.396 -6.826 4.768 1.00 91.62 94 VAL A C 1
ATOM 751 O O . VAL A 1 94 ? -10.113 -6.006 5.639 1.00 91.62 94 VAL A O 1
ATOM 754 N N . HIS A 1 95 ? -11.655 -7.047 4.382 1.00 93.12 95 HIS A N 1
ATOM 755 C CA . HIS A 1 95 ? -12.806 -6.341 4.941 1.00 93.12 95 HIS A CA 1
ATOM 756 C C . HIS A 1 95 ? -12.865 -6.482 6.466 1.00 93.12 95 HIS A C 1
ATOM 758 O O . HIS A 1 95 ? -12.876 -5.478 7.177 1.00 93.12 95 HIS A O 1
ATOM 764 N N . ALA A 1 96 ? -12.826 -7.716 6.975 1.00 94.50 96 ALA A N 1
ATOM 765 C CA . ALA A 1 96 ? -12.850 -7.980 8.410 1.00 94.50 96 ALA A CA 1
ATOM 766 C C . ALA A 1 96 ? -11.657 -7.335 9.140 1.00 94.50 96 ALA A C 1
ATOM 768 O O . ALA A 1 96 ? -11.824 -6.768 10.223 1.00 94.50 96 ALA A O 1
ATOM 769 N N . GLY A 1 97 ? -10.463 -7.382 8.537 1.00 92.50 97 GLY A N 1
ATOM 770 C CA . GLY A 1 97 ? -9.266 -6.712 9.043 1.00 92.50 97 GLY A CA 1
ATOM 771 C C . GLY A 1 97 ? -9.485 -5.210 9.219 1.00 92.50 97 GLY A C 1
ATOM 772 O O . GLY A 1 97 ? -9.351 -4.692 10.330 1.00 92.50 97 GLY A O 1
ATOM 773 N N . ILE A 1 98 ? -9.915 -4.527 8.156 1.00 92.81 98 ILE A N 1
ATOM 774 C CA . ILE A 1 98 ? -10.170 -3.081 8.165 1.00 92.81 98 ILE A CA 1
ATOM 775 C C . ILE A 1 98 ? -11.262 -2.722 9.182 1.00 92.81 98 ILE A C 1
ATOM 777 O O . ILE A 1 98 ? -11.077 -1.798 9.978 1.00 92.81 98 ILE A O 1
ATOM 781 N N . SER A 1 99 ? -12.374 -3.463 9.223 1.00 94.06 99 SER A N 1
ATOM 782 C CA . SER A 1 99 ? -13.464 -3.225 10.179 1.00 94.06 99 SER A CA 1
ATOM 783 C C . SER A 1 99 ? -12.990 -3.306 11.632 1.00 94.06 99 SER A C 1
ATOM 785 O O . SER A 1 99 ? -13.328 -2.441 12.444 1.00 94.06 99 SER A O 1
ATOM 787 N N . ASN A 1 100 ? -12.149 -4.290 11.958 1.00 94.06 100 ASN A N 1
ATOM 788 C CA . ASN A 1 100 ? -11.574 -4.428 13.294 1.00 94.06 100 ASN A CA 1
ATOM 789 C C . ASN A 1 100 ? -10.659 -3.251 13.649 1.00 94.06 100 ASN A C 1
ATOM 791 O O . ASN A 1 100 ? -10.722 -2.732 14.767 1.00 94.06 100 ASN A O 1
ATOM 795 N N . GLN A 1 101 ? -9.830 -2.796 12.706 1.00 92.44 101 GLN A N 1
ATOM 796 C CA . GLN A 1 101 ? -8.961 -1.641 12.931 1.00 92.44 101 GLN A CA 1
ATOM 797 C C . GLN A 1 101 ? -9.764 -0.345 13.107 1.00 92.44 101 GLN A C 1
ATOM 799 O O . GLN A 1 101 ? -9.447 0.460 13.983 1.00 92.44 101 GLN A O 1
ATOM 804 N N . MET A 1 102 ? -10.860 -0.173 12.363 1.00 92.38 102 MET A N 1
ATOM 805 C CA . MET A 1 102 ? -11.770 0.963 12.534 1.00 92.38 102 MET A CA 1
ATOM 806 C C . MET A 1 102 ? -12.409 1.003 13.927 1.00 92.38 102 MET A C 1
ATOM 808 O O . MET A 1 102 ? -12.497 2.076 14.525 1.00 92.38 102 MET A O 1
ATOM 812 N N . ILE A 1 103 ? -12.846 -0.144 14.458 1.00 93.94 103 ILE A N 1
ATOM 813 C CA . ILE A 1 103 ? -13.403 -0.241 15.818 1.00 93.94 103 ILE A CA 1
ATOM 814 C C . ILE A 1 103 ? -12.333 0.150 16.846 1.00 93.94 103 ILE A C 1
ATOM 816 O O . ILE A 1 103 ? -12.569 1.019 17.686 1.00 93.94 103 ILE A O 1
ATOM 820 N N . LYS A 1 104 ? -11.122 -0.413 16.734 1.00 91.06 104 LYS A N 1
ATOM 821 C CA . LYS A 1 104 ? -9.988 -0.080 17.614 1.00 91.06 104 LYS A CA 1
ATOM 822 C C . LYS A 1 104 ? -9.588 1.394 17.550 1.00 91.06 104 LYS A C 1
ATOM 824 O O . LYS A 1 104 ? -9.122 1.930 18.551 1.00 91.06 104 LYS A O 1
ATOM 829 N N . TYR A 1 105 ? -9.703 2.035 16.389 1.00 90.69 105 TYR A N 1
ATOM 830 C CA . TYR A 1 105 ? -9.427 3.465 16.243 1.00 90.69 105 TYR A CA 1
ATOM 831 C C . TYR A 1 105 ? -10.488 4.304 16.965 1.00 90.69 105 TYR A C 1
ATOM 833 O O . TYR A 1 105 ? -10.144 5.182 17.749 1.00 90.69 105 TYR A O 1
ATOM 841 N N . LYS A 1 106 ? -11.776 3.979 16.781 1.00 90.19 106 LYS A N 1
ATOM 842 C CA . LYS A 1 106 ? -12.885 4.688 17.441 1.00 90.19 106 LYS A CA 1
ATOM 843 C C . LYS A 1 106 ? -12.840 4.605 18.965 1.00 90.19 106 LYS A C 1
ATOM 845 O O . LYS A 1 106 ? -13.187 5.582 19.600 1.00 90.19 106 LYS A O 1
ATOM 850 N N . HIS A 1 107 ? -12.423 3.474 19.535 1.00 89.06 107 HIS A N 1
ATOM 851 C CA . H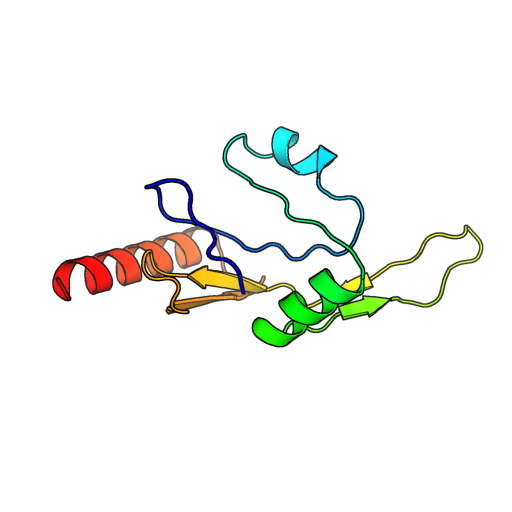IS A 1 107 ? -12.326 3.306 20.992 1.00 89.06 107 HIS A CA 1
ATOM 852 C C . HIS A 1 107 ? -11.107 3.983 21.634 1.00 89.06 107 HIS A C 1
ATOM 854 O O . HIS A 1 107 ? -11.042 4.062 22.857 1.00 89.06 107 HIS A O 1
ATOM 860 N N . ARG A 1 108 ? -10.119 4.413 20.840 1.00 80.12 108 ARG A N 1
ATOM 861 C CA . ARG A 1 108 ? -8.937 5.136 21.337 1.00 80.12 108 ARG A CA 1
ATOM 862 C C . ARG A 1 108 ? -9.150 6.652 21.429 1.00 80.12 108 ARG A C 1
ATOM 864 O O . ARG A 1 108 ? -8.315 7.324 22.027 1.00 80.12 108 ARG A O 1
ATOM 871 N N . LYS A 1 109 ? -10.238 7.161 20.847 1.00 57.28 109 LYS A N 1
ATOM 872 C CA . LYS A 1 109 ? -10.741 8.529 21.019 1.00 57.28 109 LYS A CA 1
ATOM 873 C C . LYS A 1 109 ? -11.885 8.545 22.019 1.00 57.28 109 LYS A C 1
ATOM 875 O O . LYS A 1 109 ? -12.007 9.581 22.703 1.00 57.28 109 LYS A O 1
#